Protein AF-A0A7Y5N7E7-F1 (afdb_monomer)

Secondary structure (DSSP, 8-state):
-GGGB-TTS-B----S---PPPSSSS--SS--EEEEE---TTSHHHHHHHHHH-HHHHHHHHHHHHHTT---STTS-EEEEE-SS-------------PPP-

pLDDT: mean 84.7, std 16.8, range [40.88, 97.94]

Structure (mmCIF, N/CA/C/O backbone):
data_AF-A0A7Y5N7E7-F1
#
_entry.id   AF-A0A7Y5N7E7-F1
#
loop_
_atom_site.group_PDB
_atom_site.id
_atom_site.type_symbol
_atom_site.label_atom_id
_atom_site.label_alt_id
_atom_site.label_comp_id
_atom_site.label_asym_id
_atom_site.label_entity_id
_atom_site.label_seq_id
_atom_site.pdbx_PDB_ins_code
_atom_site.Cartn_x
_atom_site.Cartn_y
_atom_site.Cartn_z
_atom_site.occupancy
_atom_site.B_iso_or_equiv
_atom_site.auth_seq_id
_atom_site.auth_comp_id
_atom_site.auth_asym_id
_atom_site.auth_atom_id
_atom_site.pdbx_PDB_model_num
ATOM 1 N N . ILE A 1 1 ? -3.590 3.061 11.016 1.00 92.25 1 ILE A N 1
ATOM 2 C CA . ILE A 1 1 ? -5.062 3.044 10.834 1.00 92.25 1 ILE A CA 1
ATOM 3 C C . ILE A 1 1 ? -5.580 1.622 10.992 1.00 92.25 1 ILE A C 1
ATOM 5 O O . ILE A 1 1 ? -6.306 1.390 11.941 1.00 92.25 1 ILE A O 1
ATOM 9 N N . GLU A 1 2 ? -5.127 0.669 10.172 1.00 95.25 2 GLU A N 1
ATOM 10 C CA . GLU A 1 2 ? -5.507 -0.755 10.294 1.00 95.25 2 GLU A CA 1
ATOM 11 C C . GLU A 1 2 ? -5.288 -1.346 11.698 1.00 95.25 2 GLU A C 1
ATOM 13 O O . GLU A 1 2 ? -6.113 -2.098 12.199 1.00 95.25 2 GLU A O 1
ATOM 18 N N . SER A 1 3 ? -4.211 -0.957 12.384 1.00 96.38 3 SER A N 1
ATOM 19 C CA . SER A 1 3 ? -3.925 -1.395 13.759 1.00 96.38 3 SER A CA 1
ATOM 20 C C . SER A 1 3 ? -4.919 -0.884 14.807 1.00 96.38 3 SER A C 1
ATOM 22 O O . SER A 1 3 ? -4.941 -1.399 15.918 1.00 96.38 3 SER A O 1
ATOM 24 N N . ALA A 1 4 ? -5.688 0.150 14.470 1.00 97.00 4 ALA A N 1
ATOM 25 C CA . ALA A 1 4 ? -6.674 0.789 15.333 1.00 97.00 4 ALA A CA 1
ATOM 26 C C . ALA A 1 4 ? -8.117 0.487 14.891 1.00 97.00 4 ALA A C 1
ATOM 28 O O . ALA A 1 4 ? -9.051 1.065 15.443 1.00 97.00 4 ALA A O 1
ATOM 29 N N . ALA A 1 5 ? -8.297 -0.375 13.884 1.00 96.38 5 ALA A N 1
ATOM 30 C CA . ALA A 1 5 ? -9.604 -0.823 13.430 1.00 96.38 5 ALA A CA 1
ATOM 31 C C . ALA A 1 5 ? -10.049 -2.065 14.213 1.00 96.38 5 ALA A C 1
ATOM 33 O O . ALA A 1 5 ? -9.256 -2.986 14.427 1.00 96.38 5 ALA A O 1
ATOM 34 N N . ASP A 1 6 ? -11.314 -2.089 14.625 1.00 93.56 6 ASP A N 1
ATOM 35 C CA . ASP A 1 6 ? -11.944 -3.275 15.203 1.00 93.56 6 ASP A CA 1
ATOM 36 C C . ASP A 1 6 ? -12.414 -4.269 14.126 1.00 93.56 6 ASP A C 1
ATOM 38 O O . ASP A 1 6 ? -12.131 -4.127 12.930 1.00 93.56 6 ASP A O 1
ATOM 42 N N . GLU A 1 7 ? -13.111 -5.323 14.557 1.00 90.81 7 GLU A N 1
ATOM 43 C CA . GLU A 1 7 ? -13.591 -6.357 13.647 1.00 90.81 7 GLU A CA 1
ATOM 44 C C . GLU A 1 7 ? -14.664 -5.853 12.671 1.00 90.81 7 GLU A C 1
ATOM 46 O O . GLU A 1 7 ? -14.693 -6.306 11.522 1.00 90.81 7 GLU A O 1
ATOM 51 N N . ASP A 1 8 ? -15.448 -4.863 13.095 1.00 91.88 8 ASP A N 1
ATOM 52 C CA . ASP A 1 8 ? -16.526 -4.236 12.330 1.00 91.88 8 ASP A CA 1
ATOM 53 C C . ASP A 1 8 ? -16.014 -3.167 11.344 1.00 91.88 8 ASP A C 1
ATOM 55 O O . ASP A 1 8 ? -16.782 -2.628 10.546 1.00 91.88 8 ASP A O 1
ATOM 59 N N . GLY A 1 9 ? -14.710 -2.863 11.363 1.00 91.94 9 GLY A N 1
ATOM 60 C CA . GLY A 1 9 ? -14.094 -1.858 10.495 1.00 91.94 9 GLY A CA 1
ATOM 61 C C . GLY A 1 9 ? -14.226 -0.426 11.019 1.00 91.94 9 GLY A C 1
ATOM 62 O O . GLY A 1 9 ? -14.033 0.527 10.263 1.00 91.94 9 GLY A O 1
ATOM 63 N N . THR A 1 10 ? -14.526 -0.247 12.306 1.00 95.31 10 THR A N 1
ATOM 64 C CA . THR A 1 10 ? -14.523 1.066 12.958 1.00 95.31 10 THR A CA 1
ATOM 65 C C . THR A 1 10 ? -13.134 1.373 13.505 1.00 95.31 10 THR A C 1
ATOM 67 O O . THR A 1 10 ? -12.525 0.557 14.193 1.00 95.31 10 THR A O 1
ATOM 70 N N . VAL A 1 11 ? -12.620 2.569 13.205 1.00 97.12 11 VAL A N 1
ATOM 71 C CA . VAL A 1 11 ? -11.322 3.038 13.707 1.00 97.12 11 VAL A CA 1
ATOM 72 C C . VAL A 1 11 ? -11.507 3.754 15.040 1.00 97.12 11 VAL A C 1
ATOM 74 O O . VAL A 1 11 ? -12.287 4.702 15.139 1.00 97.12 11 VAL A O 1
ATOM 77 N N . HIS A 1 12 ? -10.737 3.347 16.045 1.00 97.19 12 HIS A N 1
ATOM 78 C CA . HIS A 1 12 ? -10.778 3.903 17.398 1.00 97.19 12 HIS A CA 1
ATOM 79 C C . HIS A 1 12 ? -9.531 4.741 17.710 1.00 97.19 12 HIS A C 1
ATOM 81 O O . HIS A 1 12 ? -8.461 4.492 17.149 1.00 97.19 12 HIS A O 1
ATOM 87 N N . PRO A 1 13 ? -9.612 5.722 18.630 1.00 97.94 13 PRO A N 1
ATOM 88 C CA . PRO A 1 13 ? -8.423 6.377 19.165 1.00 97.94 13 PRO A CA 1
ATOM 89 C C . PRO A 1 13 ? -7.475 5.345 19.789 1.00 97.94 13 PRO A C 1
ATOM 91 O O . PRO A 1 13 ? -7.867 4.586 20.673 1.00 97.94 13 PRO A O 1
ATOM 94 N N . ALA A 1 14 ? -6.220 5.329 19.346 1.00 96.25 14 ALA A N 1
ATOM 95 C CA . ALA A 1 14 ? -5.211 4.388 19.817 1.00 96.25 14 ALA A CA 1
ATOM 96 C C . ALA A 1 14 ? -3.822 5.039 19.843 1.00 96.25 14 ALA A C 1
ATOM 98 O O . ALA A 1 14 ? -3.536 5.953 19.068 1.00 96.25 14 ALA A O 1
ATOM 99 N N . ALA A 1 15 ? -2.950 4.542 20.719 1.00 97.25 15 ALA A N 1
ATOM 100 C CA . ALA A 1 15 ? -1.544 4.923 20.796 1.00 97.25 15 ALA A CA 1
ATOM 101 C C . ALA A 1 15 ? -0.697 3.695 21.149 1.00 97.25 15 ALA A C 1
ATOM 103 O O . ALA A 1 15 ? -1.123 2.857 21.942 1.00 97.25 15 ALA A O 1
ATOM 104 N N . GLY A 1 16 ? 0.501 3.596 20.574 1.00 95.75 16 GLY A N 1
ATOM 105 C CA . GLY A 1 16 ? 1.421 2.487 20.816 1.00 95.75 16 GLY A CA 1
ATOM 106 C C . GLY A 1 16 ? 2.114 2.009 19.544 1.00 95.75 16 GLY A C 1
ATOM 107 O O . GLY A 1 16 ? 2.081 2.676 18.510 1.00 95.75 16 GLY A O 1
ATOM 108 N N . TRP A 1 17 ? 2.743 0.841 19.646 1.00 97.25 17 TRP A N 1
ATOM 109 C CA . TRP A 1 17 ? 3.399 0.160 18.533 1.00 97.25 17 TRP A CA 1
ATOM 110 C C . TRP A 1 17 ? 2.430 -0.768 17.810 1.00 97.25 17 TRP A C 1
ATOM 112 O O . TRP A 1 17 ? 1.414 -1.187 18.363 1.00 97.25 17 TRP A O 1
ATOM 122 N N . THR A 1 18 ? 2.761 -1.115 16.571 1.00 94.94 18 THR A N 1
ATOM 123 C CA . THR A 1 18 ? 2.008 -2.103 15.811 1.00 94.94 18 THR A CA 1
ATOM 124 C C . THR A 1 18 ? 2.916 -3.214 15.320 1.00 94.94 18 THR A C 1
ATOM 126 O O . THR A 1 18 ? 3.999 -2.962 14.804 1.00 94.94 18 THR A O 1
ATOM 129 N N . GLU A 1 19 ? 2.429 -4.439 15.460 1.00 93.94 19 GLU A N 1
ATOM 130 C CA . GLU A 1 19 ? 3.007 -5.643 14.858 1.00 93.94 19 GLU A CA 1
ATOM 131 C C . GLU A 1 19 ? 2.104 -6.169 13.730 1.00 93.94 19 GLU A C 1
ATOM 133 O O . GLU A 1 19 ? 2.212 -7.315 13.298 1.00 93.94 19 GLU A O 1
ATOM 138 N N . VAL A 1 20 ? 1.149 -5.349 13.270 1.00 92.81 20 VAL A N 1
ATOM 139 C CA . VAL A 1 20 ? 0.202 -5.746 12.228 1.00 92.81 20 VAL A CA 1
ATOM 140 C C . VAL A 1 20 ? 0.936 -5.840 10.898 1.00 92.81 20 VAL A C 1
ATOM 142 O O . VAL A 1 20 ? 1.430 -4.844 10.377 1.00 92.81 20 VAL A O 1
ATOM 145 N N . VAL A 1 21 ? 0.936 -7.042 10.329 1.00 92.75 21 VAL A N 1
ATOM 146 C CA . VAL A 1 21 ? 1.376 -7.298 8.960 1.00 92.75 21 VAL A CA 1
ATOM 147 C C . VAL A 1 21 ? 0.142 -7.426 8.082 1.00 92.75 21 VAL A C 1
ATOM 149 O O . VAL A 1 21 ? -0.672 -8.333 8.272 1.00 92.75 21 VAL A O 1
ATOM 152 N N . ILE A 1 22 ? 0.004 -6.506 7.132 1.00 92.50 22 ILE A N 1
ATOM 153 C CA . ILE A 1 22 ? -1.041 -6.573 6.114 1.00 92.50 22 ILE A CA 1
ATOM 154 C C . ILE A 1 22 ? -0.538 -7.450 4.963 1.00 92.50 22 ILE A C 1
ATOM 156 O O . ILE A 1 22 ? 0.577 -7.274 4.479 1.00 92.50 22 ILE A O 1
ATOM 160 N N . SER A 1 23 ? -1.342 -8.437 4.578 1.00 91.31 23 SER A N 1
ATOM 161 C CA . SER A 1 23 ? -1.010 -9.445 3.563 1.00 91.31 23 SER A CA 1
ATOM 162 C C . SER A 1 23 ? -2.285 -10.0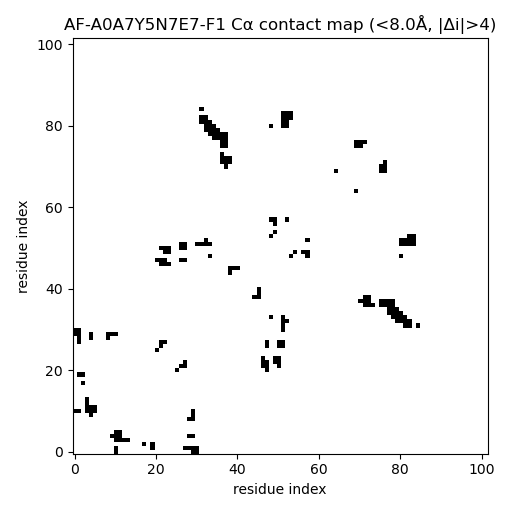96 3.026 1.00 91.31 23 SER A C 1
ATOM 164 O O . SER A 1 23 ? -3.375 -9.808 3.511 1.00 91.31 23 SER A O 1
ATOM 166 N N . ALA A 1 24 ? -2.171 -11.049 2.099 1.00 86.88 24 ALA A N 1
ATOM 167 C CA . ALA A 1 24 ? -3.319 -11.836 1.639 1.00 86.88 24 ALA A CA 1
ATOM 168 C C . ALA A 1 24 ? -4.062 -12.582 2.774 1.00 86.88 24 ALA A C 1
ATOM 170 O O . ALA A 1 24 ? -5.270 -12.785 2.692 1.00 86.88 24 ALA A O 1
ATOM 171 N N . VAL A 1 25 ? -3.363 -12.967 3.853 1.00 88.19 25 VAL A N 1
ATOM 172 C CA . VAL A 1 25 ? -3.956 -13.681 5.006 1.00 88.19 25 VAL A CA 1
ATOM 173 C C . VAL A 1 25 ? -4.648 -12.722 5.982 1.00 88.19 25 VAL A C 1
ATOM 175 O O . VAL A 1 25 ? -5.599 -13.099 6.665 1.00 88.19 25 VAL A O 1
ATOM 178 N N . ARG A 1 26 ? -4.185 -11.469 6.045 1.00 90.56 26 ARG A N 1
ATOM 179 C CA . ARG A 1 26 ? -4.776 -10.387 6.842 1.00 90.56 26 ARG A CA 1
ATOM 180 C C . ARG A 1 26 ? -4.871 -9.135 5.963 1.00 90.56 26 ARG A C 1
ATOM 182 O O . ARG A 1 26 ? -3.987 -8.278 6.062 1.00 90.56 26 ARG A O 1
ATOM 189 N N . PRO A 1 27 ? -5.877 -9.051 5.075 1.00 89.81 27 PRO A N 1
ATOM 190 C CA . PRO A 1 27 ? -5.999 -7.929 4.155 1.00 89.81 27 PRO A CA 1
ATOM 191 C C . PRO A 1 27 ? -6.341 -6.639 4.902 1.00 89.81 27 PRO A C 1
ATOM 193 O O . PRO A 1 27 ? -6.797 -6.668 6.051 1.00 89.81 27 PRO A O 1
ATOM 196 N N . ALA A 1 28 ? -6.127 -5.504 4.238 1.00 90.69 28 ALA A N 1
ATOM 197 C CA . ALA A 1 28 ? -6.585 -4.216 4.739 1.00 90.69 28 ALA A CA 1
ATOM 198 C C . ALA A 1 28 ? -8.114 -4.228 4.904 1.00 90.69 28 ALA A C 1
ATOM 200 O O . ALA A 1 28 ? -8.841 -4.674 4.014 1.00 90.69 28 ALA A O 1
ATOM 201 N N . ARG A 1 29 ? -8.604 -3.763 6.056 1.00 90.44 29 ARG A N 1
ATOM 202 C CA . ARG A 1 29 ? -10.031 -3.783 6.403 1.00 90.44 29 ARG A CA 1
ATOM 203 C C . ARG A 1 29 ? -10.703 -2.442 6.149 1.00 90.44 29 ARG A C 1
ATOM 205 O O . ARG A 1 29 ? -11.853 -2.409 5.723 1.00 90.44 29 ARG A O 1
ATOM 212 N N . VAL A 1 30 ? -10.004 -1.348 6.439 1.00 92.81 30 VAL A N 1
ATOM 213 C CA . VAL A 1 30 ? -10.573 0.009 6.449 1.00 92.81 30 VAL A CA 1
ATOM 214 C C . VAL A 1 30 ? -9.929 0.928 5.418 1.00 92.81 30 VAL A C 1
ATOM 216 O O . VAL A 1 30 ? -10.506 1.950 5.064 1.00 92.81 30 VAL A O 1
ATOM 219 N N . VAL A 1 31 ? -8.745 0.579 4.919 1.00 92.00 31 VAL A N 1
ATOM 220 C CA . VAL A 1 31 ? -8.081 1.302 3.835 1.00 92.00 31 VAL A CA 1
ATOM 221 C C . VAL A 1 31 ? -8.685 0.890 2.488 1.00 92.00 31 VAL A C 1
ATOM 223 O O . VAL A 1 31 ? -8.593 -0.261 2.072 1.00 92.00 31 VAL A O 1
ATOM 226 N N . ASP A 1 32 ? -9.293 1.851 1.788 1.00 90.25 32 ASP A N 1
ATOM 227 C CA . ASP A 1 32 ? -9.877 1.656 0.449 1.00 90.25 32 ASP A CA 1
ATOM 228 C C . ASP A 1 32 ? -8.866 1.855 -0.692 1.00 90.25 32 ASP A C 1
ATOM 230 O O . ASP A 1 32 ? -9.123 1.484 -1.835 1.00 90.25 32 ASP A O 1
ATOM 234 N N . GLY A 1 33 ? -7.722 2.468 -0.402 1.00 93.44 33 GLY A N 1
ATOM 235 C CA . GLY A 1 33 ? -6.684 2.751 -1.381 1.00 93.44 33 GLY A CA 1
ATOM 236 C C . GLY A 1 33 ? -5.396 3.221 -0.722 1.00 93.44 33 GLY A C 1
ATOM 237 O O . GLY A 1 33 ? -5.393 3.682 0.419 1.00 93.44 33 GLY A O 1
ATOM 238 N N . LEU A 1 34 ? -4.292 3.093 -1.444 1.00 94.19 34 LEU A N 1
ATOM 239 C CA . LEU A 1 34 ? -2.946 3.328 -0.947 1.00 94.19 34 LEU A CA 1
ATOM 240 C C . LEU A 1 34 ? -2.186 4.244 -1.905 1.00 94.19 34 LEU A C 1
ATOM 242 O O . LEU A 1 34 ? -2.143 3.997 -3.108 1.00 94.19 34 LEU A O 1
ATOM 246 N N . ILE A 1 35 ? -1.553 5.277 -1.354 1.00 95.38 35 ILE A N 1
ATOM 247 C CA . ILE A 1 35 ? -0.526 6.057 -2.048 1.00 95.38 35 ILE A CA 1
ATOM 248 C C . ILE A 1 35 ? 0.814 5.640 -1.456 1.00 95.38 35 ILE A C 1
ATOM 250 O O . ILE A 1 35 ? 0.998 5.725 -0.241 1.00 95.38 35 ILE A O 1
ATOM 254 N N . THR A 1 36 ? 1.731 5.160 -2.289 1.00 93.75 36 THR A N 1
ATOM 255 C CA . THR A 1 36 ? 3.044 4.680 -1.836 1.00 93.75 36 THR A CA 1
ATOM 256 C C . THR A 1 36 ? 4.097 4.812 -2.933 1.00 93.75 36 THR A C 1
ATOM 258 O O . THR A 1 36 ? 3.755 4.912 -4.111 1.00 93.75 36 THR A O 1
ATOM 261 N N . GLY A 1 37 ? 5.372 4.839 -2.542 1.00 93.69 37 GLY A N 1
ATOM 262 C CA . GLY A 1 37 ? 6.498 4.772 -3.479 1.00 93.69 37 GLY A CA 1
ATOM 263 C C . GLY A 1 37 ? 6.670 3.378 -4.091 1.00 93.69 37 GLY A C 1
ATOM 264 O O . GLY A 1 37 ? 5.964 2.438 -3.728 1.00 93.69 37 GLY A O 1
ATOM 265 N N . TRP A 1 38 ? 7.636 3.238 -4.998 1.00 93.00 38 TRP A N 1
ATOM 266 C CA . TRP A 1 38 ? 7.979 1.954 -5.619 1.00 93.00 38 TRP A CA 1
ATOM 267 C C . TRP A 1 38 ? 9.006 1.179 -4.788 1.00 93.00 38 TRP A C 1
ATOM 269 O O . TRP A 1 38 ? 10.060 1.707 -4.423 1.00 93.00 38 TRP A O 1
ATOM 279 N N . HIS A 1 39 ? 8.700 -0.090 -4.511 1.00 90.69 39 HIS A N 1
ATOM 280 C CA . HIS A 1 39 ? 9.484 -0.965 -3.627 1.00 90.69 39 HIS A CA 1
ATOM 281 C C . HIS A 1 39 ? 9.984 -2.195 -4.363 1.00 90.69 39 HIS A C 1
ATOM 283 O O . HIS A 1 39 ? 9.248 -2.739 -5.177 1.00 90.69 39 HIS A O 1
ATOM 289 N N . ASN A 1 40 ? 11.182 -2.679 -4.033 1.00 84.94 40 ASN A N 1
ATOM 290 C CA . ASN A 1 40 ? 11.703 -3.926 -4.600 1.00 84.94 40 ASN A CA 1
ATOM 291 C C . ASN A 1 40 ? 10.723 -5.104 -4.435 1.00 84.94 40 ASN A C 1
ATOM 293 O O . ASN A 1 40 ? 10.031 -5.169 -3.417 1.00 84.94 40 ASN A O 1
ATOM 297 N N . PRO A 1 41 ? 10.719 -6.061 -5.379 1.00 74.44 41 PRO A N 1
ATOM 298 C CA . PRO A 1 41 ? 9.786 -7.188 -5.369 1.00 74.44 41 PRO A CA 1
ATOM 299 C C . PRO A 1 41 ? 9.907 -8.069 -4.117 1.00 74.44 41 PRO A C 1
ATOM 301 O O . PRO A 1 41 ? 8.914 -8.603 -3.641 1.00 74.44 41 PRO A O 1
ATOM 304 N N . ASP A 1 42 ? 11.098 -8.153 -3.522 1.00 78.19 42 ASP A N 1
ATOM 305 C CA . ASP A 1 42 ? 11.332 -8.934 -2.299 1.00 78.19 42 ASP A CA 1
ATOM 306 C C . ASP A 1 42 ? 10.939 -8.187 -1.007 1.00 78.19 42 ASP A C 1
ATOM 308 O O . ASP A 1 42 ? 11.119 -8.697 0.102 1.00 78.19 42 ASP A O 1
ATOM 312 N N . ALA A 1 43 ? 10.444 -6.949 -1.109 1.00 82.31 43 ALA A N 1
ATOM 313 C CA . ALA A 1 43 ? 10.073 -6.151 0.051 1.00 82.31 43 ALA A CA 1
ATOM 314 C C . ALA A 1 43 ? 8.695 -6.556 0.591 1.00 82.31 43 ALA A C 1
ATOM 316 O O . ALA A 1 43 ? 7.728 -6.700 -0.154 1.00 82.31 43 ALA A O 1
ATOM 317 N N . SER A 1 44 ? 8.553 -6.591 1.918 1.00 83.62 44 SER A N 1
ATOM 318 C CA . SER A 1 44 ? 7.258 -6.814 2.581 1.00 83.62 44 SER A CA 1
ATOM 319 C C . SER A 1 44 ? 6.192 -5.771 2.217 1.00 83.62 44 SER A C 1
ATOM 321 O O . SER A 1 44 ? 5.002 -6.043 2.349 1.00 83.62 44 SER A O 1
ATOM 323 N N . HIS A 1 45 ? 6.596 -4.594 1.723 1.00 89.06 45 HIS A N 1
ATOM 324 C CA . HIS A 1 45 ? 5.684 -3.584 1.188 1.00 89.06 45 HIS A CA 1
ATOM 325 C C . HIS A 1 45 ? 4.872 -4.081 -0.010 1.00 89.06 45 HIS A C 1
ATOM 327 O O . HIS A 1 45 ? 3.744 -3.622 -0.179 1.00 89.06 45 HIS A O 1
ATOM 333 N N . LEU A 1 46 ? 5.394 -5.018 -0.808 1.00 90.31 46 LEU A N 1
ATOM 334 C CA . LEU A 1 46 ? 4.649 -5.557 -1.942 1.00 90.31 46 LEU A CA 1
ATOM 335 C C . LEU A 1 46 ? 3.380 -6.280 -1.467 1.00 90.31 46 LEU A C 1
ATOM 337 O O . LEU A 1 46 ? 2.300 -6.003 -1.978 1.00 90.31 46 LEU A O 1
ATOM 341 N N . LEU A 1 47 ? 3.475 -7.065 -0.386 1.00 91.00 47 LEU A N 1
ATOM 342 C CA . LEU A 1 47 ? 2.328 -7.752 0.228 1.00 91.00 47 LEU A CA 1
ATOM 343 C C . LEU A 1 47 ? 1.223 -6.778 0.661 1.00 91.00 47 LEU A C 1
ATOM 345 O O . LEU A 1 47 ? 0.036 -7.086 0.544 1.00 91.00 47 LEU A O 1
ATOM 349 N N . LEU A 1 48 ? 1.602 -5.596 1.158 1.00 92.50 48 LEU A N 1
ATOM 350 C CA . LEU A 1 48 ? 0.652 -4.538 1.501 1.00 92.50 48 LEU A CA 1
ATOM 351 C C . LEU A 1 48 ? -0.050 -4.011 0.241 1.00 92.50 48 LEU A C 1
ATOM 353 O O . LEU A 1 48 ? -1.275 -3.905 0.239 1.00 92.50 48 LEU A O 1
ATOM 357 N N . VAL A 1 49 ? 0.691 -3.706 -0.828 1.00 93.25 49 VAL A N 1
ATOM 358 C CA . VAL A 1 49 ? 0.104 -3.202 -2.083 1.00 93.25 49 VAL A CA 1
ATOM 359 C C . VAL A 1 49 ? -0.844 -4.240 -2.690 1.00 93.25 49 VAL A C 1
ATOM 361 O O . VAL A 1 49 ? -1.986 -3.917 -3.011 1.00 93.25 49 VAL A O 1
ATOM 364 N N . GLU A 1 50 ? -0.421 -5.501 -2.764 1.00 91.94 50 GLU A N 1
ATOM 365 C CA . GLU A 1 50 ? -1.232 -6.621 -3.254 1.00 91.94 50 GLU A CA 1
ATOM 366 C C . GLU A 1 50 ? -2.484 -6.857 -2.408 1.00 91.94 50 GLU A C 1
ATOM 368 O O . GLU A 1 50 ? -3.545 -7.139 -2.959 1.00 91.94 50 GLU A O 1
ATOM 373 N N . SER A 1 51 ? -2.408 -6.687 -1.085 1.00 91.31 51 SER A N 1
ATOM 374 C CA . SER A 1 51 ? -3.586 -6.815 -0.219 1.00 91.31 51 SER A CA 1
ATOM 375 C C . SER A 1 51 ? -4.658 -5.748 -0.477 1.00 91.31 51 SER A C 1
ATOM 377 O O . SER A 1 51 ? -5.822 -5.967 -0.145 1.00 91.31 51 SER A O 1
ATOM 379 N N . VAL A 1 52 ? -4.269 -4.597 -1.042 1.00 91.88 52 VAL A N 1
ATOM 380 C CA . VAL A 1 52 ? -5.165 -3.474 -1.345 1.00 91.88 52 VAL A CA 1
ATOM 381 C C . VAL A 1 52 ? -5.666 -3.563 -2.787 1.00 91.88 52 VAL A C 1
ATOM 383 O O . VAL A 1 52 ? -6.872 -3.519 -3.017 1.00 91.88 52 VAL A O 1
ATOM 386 N N . ALA A 1 53 ? -4.761 -3.692 -3.760 1.00 92.31 53 ALA A N 1
ATOM 387 C CA . ALA A 1 53 ? -5.069 -3.620 -5.193 1.00 92.31 53 ALA A CA 1
ATOM 388 C C . ALA A 1 53 ? -5.284 -4.979 -5.874 1.00 92.31 53 ALA A C 1
ATOM 390 O O . ALA A 1 53 ? -5.823 -5.032 -6.980 1.00 92.31 53 ALA A O 1
ATOM 391 N N . GLY A 1 54 ? -4.877 -6.071 -5.228 1.00 91.50 54 GLY A N 1
ATOM 392 C CA . GLY A 1 54 ? -4.795 -7.399 -5.826 1.00 91.50 54 GLY A CA 1
ATOM 393 C C . GLY A 1 54 ? -3.495 -7.617 -6.606 1.00 91.50 54 GLY A C 1
ATOM 394 O O . GLY A 1 54 ? -3.009 -6.730 -7.304 1.00 91.50 54 GLY A O 1
ATOM 395 N N . GLU A 1 55 ? -2.960 -8.836 -6.521 1.00 91.56 55 GLU A N 1
ATOM 396 C CA . GLU A 1 55 ? -1.688 -9.260 -7.132 1.00 91.56 55 GLU A CA 1
ATOM 397 C C . GLU A 1 55 ? -1.592 -8.933 -8.629 1.00 91.56 55 GLU A C 1
ATOM 399 O O . GLU A 1 55 ? -0.632 -8.307 -9.072 1.00 91.56 55 GLU A O 1
ATOM 404 N N . ALA A 1 56 ? -2.623 -9.274 -9.410 1.00 93.12 56 ALA A N 1
ATOM 405 C CA . ALA A 1 56 ? -2.604 -9.080 -10.859 1.00 93.12 56 ALA A CA 1
ATOM 406 C C . ALA A 1 56 ? -2.488 -7.600 -11.268 1.00 93.12 56 ALA A C 1
ATOM 408 O O . ALA A 1 56 ? -1.734 -7.271 -12.181 1.00 93.12 56 ALA A O 1
ATOM 409 N N . LEU A 1 57 ? -3.220 -6.703 -10.595 1.00 93.69 57 LEU A N 1
ATOM 410 C CA . LEU A 1 57 ? -3.155 -5.269 -10.885 1.00 93.69 57 LEU A CA 1
ATOM 411 C C . LEU A 1 57 ? -1.822 -4.678 -10.422 1.00 93.69 57 LEU A C 1
ATOM 413 O O . LEU A 1 57 ? -1.236 -3.864 -11.135 1.00 93.69 57 LEU A O 1
ATOM 417 N N . THR A 1 58 ? -1.337 -5.108 -9.254 1.00 93.69 58 THR A N 1
ATOM 418 C CA . THR A 1 58 ? -0.027 -4.704 -8.741 1.00 93.6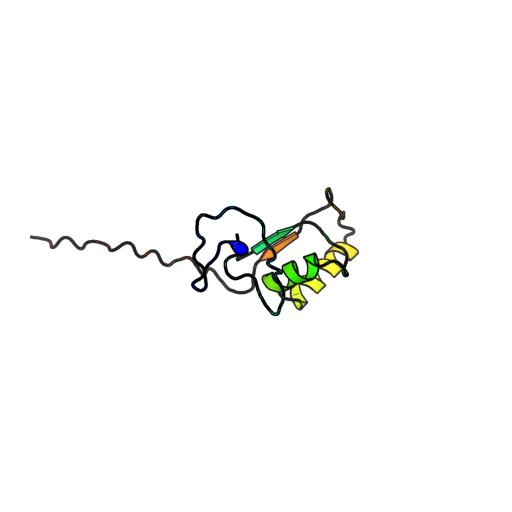9 58 THR A CA 1
ATOM 419 C C . THR A 1 58 ? 1.076 -5.071 -9.726 1.00 93.69 58 THR A 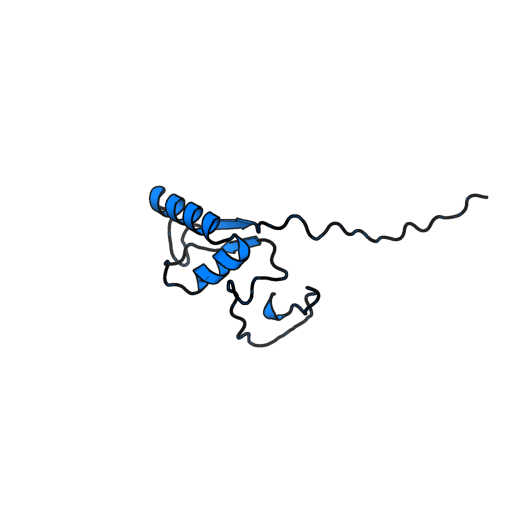C 1
ATOM 421 O O . THR A 1 58 ? 1.860 -4.198 -10.090 1.00 93.69 58 THR A O 1
ATOM 424 N N . GLN A 1 59 ? 1.101 -6.309 -10.228 1.00 93.75 59 GLN A N 1
ATOM 425 C CA . GLN A 1 59 ? 2.124 -6.749 -11.176 1.00 93.75 59 GLN A CA 1
ATOM 426 C C . GLN A 1 59 ? 2.112 -5.912 -12.460 1.00 93.75 59 GLN A C 1
ATOM 428 O O . GLN A 1 59 ? 3.155 -5.412 -12.871 1.00 93.75 59 GLN A O 1
ATOM 433 N N . VAL A 1 60 ? 0.931 -5.679 -13.048 1.00 95.62 60 VAL A N 1
ATOM 434 C CA . VAL A 1 60 ? 0.798 -4.836 -14.249 1.00 95.62 60 VAL A CA 1
ATOM 435 C C . VAL A 1 60 ? 1.323 -3.421 -13.993 1.00 95.62 60 VAL A C 1
ATOM 437 O O . VAL A 1 60 ? 2.057 -2.878 -14.814 1.00 95.62 60 VAL A O 1
ATOM 440 N N . ALA A 1 61 ? 0.993 -2.819 -12.848 1.00 95.44 61 ALA A N 1
ATOM 441 C CA . ALA A 1 61 ? 1.467 -1.479 -12.507 1.00 95.44 61 ALA A CA 1
ATOM 442 C C . ALA A 1 61 ? 2.996 -1.418 -12.346 1.00 95.44 61 ALA A C 1
ATOM 444 O O . ALA A 1 61 ? 3.623 -0.445 -12.762 1.00 95.44 61 ALA A O 1
ATOM 445 N N . TYR A 1 62 ? 3.595 -2.456 -11.762 1.00 94.06 62 TYR A N 1
ATOM 446 C CA . TYR A 1 62 ? 5.042 -2.569 -11.602 1.00 94.06 62 TYR A CA 1
ATOM 447 C C . TYR A 1 62 ? 5.767 -2.760 -12.938 1.00 94.06 62 TYR A C 1
ATOM 449 O O . TYR A 1 62 ? 6.787 -2.108 -13.172 1.00 94.06 62 TYR A O 1
ATOM 457 N N . ASP A 1 63 ? 5.226 -3.590 -13.831 1.00 95.31 63 ASP A N 1
ATOM 458 C CA . ASP A 1 63 ? 5.774 -3.790 -15.176 1.00 95.31 63 ASP A CA 1
ATOM 459 C C . ASP A 1 63 ? 5.775 -2.472 -15.971 1.00 95.31 63 ASP A C 1
AT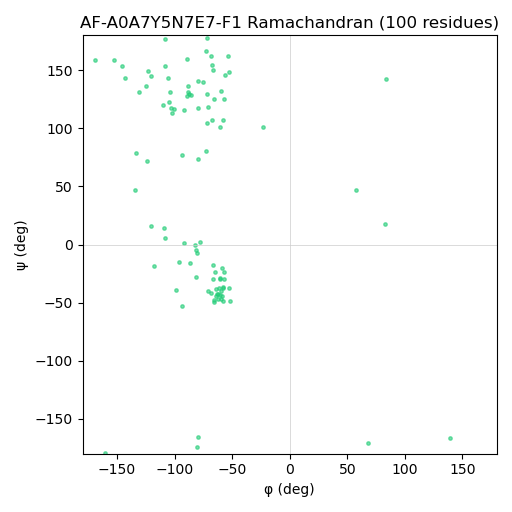OM 461 O O . ASP A 1 63 ? 6.785 -2.109 -16.581 1.00 95.31 63 ASP A O 1
ATOM 465 N N . GLU A 1 64 ? 4.684 -1.704 -15.896 1.00 96.75 64 GLU A N 1
ATOM 466 C CA . GLU A 1 64 ? 4.575 -0.373 -16.505 1.00 96.75 64 GLU A CA 1
ATOM 467 C C . GLU A 1 64 ? 5.569 0.625 -15.889 1.00 96.75 64 GLU A C 1
ATOM 469 O O . GLU A 1 64 ? 6.267 1.343 -16.611 1.00 96.75 64 GLU A O 1
ATOM 474 N N . ALA A 1 65 ? 5.707 0.645 -14.560 1.00 95.50 65 ALA A N 1
ATOM 475 C CA . ALA A 1 65 ? 6.657 1.523 -13.878 1.00 95.50 65 ALA A CA 1
ATOM 476 C C . ALA A 1 65 ? 8.108 1.253 -14.314 1.00 95.50 65 ALA A C 1
ATOM 478 O O . ALA A 1 65 ? 8.880 2.191 -14.549 1.00 95.50 65 ALA A O 1
ATOM 479 N N . VAL A 1 66 ? 8.474 -0.022 -14.488 1.00 94.44 66 VAL A N 1
ATOM 480 C CA . VAL A 1 66 ? 9.780 -0.431 -15.024 1.00 94.44 66 VAL A CA 1
ATOM 481 C C . VAL A 1 66 ? 9.928 -0.003 -16.484 1.00 94.44 66 VAL A C 1
ATOM 483 O O . VAL A 1 66 ? 10.929 0.630 -16.831 1.00 94.44 66 VAL A O 1
ATOM 486 N N . ALA A 1 67 ? 8.938 -0.295 -17.332 1.00 97.75 67 ALA A N 1
ATOM 487 C CA . ALA A 1 67 ? 8.965 0.040 -18.756 1.00 97.75 67 ALA A CA 1
ATOM 488 C C . ALA A 1 67 ? 9.131 1.551 -18.995 1.00 97.75 67 ALA A C 1
ATOM 490 O O . ALA A 1 67 ? 9.876 1.977 -19.882 1.00 97.75 67 ALA A O 1
ATOM 491 N N . HIS A 1 68 ? 8.497 2.366 -18.153 1.00 97.62 68 HIS A N 1
ATOM 492 C CA . HIS A 1 68 ? 8.533 3.822 -18.228 1.00 97.62 68 HIS A CA 1
ATOM 493 C C . HIS A 1 68 ? 9.645 4.476 -17.395 1.00 97.62 68 HIS A C 1
ATOM 495 O O . HIS A 1 68 ? 9.806 5.696 -17.456 1.00 97.62 68 HIS A O 1
ATOM 501 N N . ARG A 1 69 ? 10.478 3.683 -16.707 1.00 96.06 69 ARG A N 1
ATOM 502 C CA . ARG A 1 69 ? 11.623 4.139 -15.897 1.00 96.06 69 ARG A CA 1
ATOM 503 C C . ARG A 1 69 ? 11.226 5.125 -14.797 1.00 96.06 69 ARG A C 1
ATOM 505 O O . ARG A 1 69 ? 11.885 6.151 -14.619 1.00 96.06 69 ARG A O 1
ATOM 512 N N . TYR A 1 70 ? 10.167 4.794 -14.068 1.00 96.56 70 TYR A N 1
ATOM 513 C CA . TYR A 1 70 ? 9.790 5.515 -12.857 1.00 96.56 70 TYR A CA 1
ATOM 514 C C . TYR A 1 70 ? 10.962 5.526 -11.867 1.00 96.56 70 TYR A C 1
ATOM 516 O O . TYR A 1 70 ? 11.754 4.580 -11.804 1.00 96.56 70 TYR A O 1
ATOM 524 N N . ALA A 1 71 ? 11.095 6.610 -11.111 1.00 94.44 71 ALA A N 1
ATOM 525 C CA . ALA A 1 71 ? 12.090 6.748 -10.062 1.00 94.44 71 ALA A CA 1
ATOM 526 C C . ALA A 1 71 ? 11.681 5.936 -8.820 1.00 94.44 71 ALA A C 1
ATOM 528 O O . ALA A 1 71 ? 10.517 5.915 -8.427 1.00 94.44 71 ALA A O 1
ATOM 529 N N . TRP A 1 72 ? 12.656 5.287 -8.182 1.00 90.44 72 TRP A N 1
ATOM 530 C CA . TRP A 1 72 ? 12.459 4.389 -7.035 1.00 90.44 72 TRP A CA 1
ATOM 531 C C . TRP A 1 72 ? 12.968 5.019 -5.731 1.00 90.44 72 TRP A C 1
ATOM 533 O O . TRP A 1 72 ? 13.616 6.066 -5.756 1.00 90.44 72 TRP A O 1
ATOM 543 N N . HIS A 1 73 ? 12.782 4.303 -4.617 1.00 82.12 73 HIS A N 1
ATOM 544 C CA . HIS A 1 73 ? 13.226 4.673 -3.264 1.00 82.12 73 HIS A CA 1
ATOM 545 C C . HIS A 1 73 ? 12.482 5.889 -2.680 1.00 82.12 73 HIS A C 1
ATOM 547 O O . HIS A 1 73 ? 11.472 6.342 -3.210 1.00 82.12 73 HIS A O 1
ATOM 553 N N . GLU A 1 74 ? 12.971 6.385 -1.542 1.00 84.38 74 GLU A N 1
ATOM 554 C CA . GLU A 1 74 ? 12.317 7.364 -0.659 1.00 84.38 74 GLU A CA 1
ATOM 555 C C . GLU A 1 74 ? 11.930 8.687 -1.340 1.00 84.38 74 GLU A C 1
ATOM 557 O O . GLU A 1 74 ? 11.014 9.365 -0.882 1.00 84.38 74 GLU A O 1
ATOM 562 N N . PHE A 1 75 ? 12.602 9.042 -2.439 1.00 90.19 75 PHE A N 1
ATOM 563 C CA . PHE A 1 75 ? 12.392 10.290 -3.188 1.00 90.19 75 PHE A CA 1
ATOM 564 C C . PHE A 1 75 ? 11.979 10.054 -4.645 1.00 90.19 75 PHE A C 1
ATOM 566 O O . PHE A 1 75 ? 12.110 10.951 -5.478 1.00 90.19 75 PHE A O 1
ATOM 573 N N . GLY A 1 76 ? 11.555 8.831 -4.960 1.00 93.06 76 GLY A N 1
ATOM 574 C CA . GLY A 1 76 ? 11.101 8.455 -6.287 1.00 93.06 76 GLY A CA 1
ATOM 575 C C . GLY A 1 76 ? 9.670 8.893 -6.585 1.00 93.06 76 GLY A C 1
ATOM 576 O O . GLY A 1 76 ? 9.063 9.700 -5.878 1.00 93.06 76 GLY A O 1
ATOM 577 N N . ASP A 1 77 ? 9.127 8.314 -7.648 1.00 96.50 77 ASP A N 1
ATOM 578 C CA . ASP A 1 77 ? 7.726 8.468 -8.008 1.00 96.50 77 ASP A CA 1
ATOM 579 C C . ASP A 1 77 ? 6.819 7.687 -7.044 1.00 96.50 77 ASP A C 1
ATOM 581 O O . ASP A 1 77 ? 7.260 6.810 -6.294 1.00 96.50 77 ASP A O 1
ATOM 585 N N . ALA A 1 78 ? 5.520 7.982 -7.098 1.00 95.31 78 ALA A N 1
ATOM 586 C CA . ALA A 1 78 ? 4.498 7.310 -6.304 1.00 95.31 78 ALA A CA 1
ATOM 587 C C . ALA A 1 78 ? 3.406 6.699 -7.189 1.00 95.31 78 ALA A C 1
ATOM 589 O O . ALA A 1 78 ? 3.071 7.230 -8.250 1.00 95.31 78 ALA A O 1
ATOM 590 N N . GLY A 1 79 ? 2.824 5.601 -6.714 1.00 94.88 79 GLY A N 1
ATOM 591 C CA . GLY A 1 79 ? 1.627 4.982 -7.271 1.00 94.88 79 GLY A CA 1
ATOM 592 C C . GLY A 1 79 ? 0.404 5.249 -6.395 1.00 94.88 79 GLY A C 1
ATOM 593 O O . GLY A 1 79 ? 0.499 5.252 -5.166 1.00 94.88 79 GLY A O 1
ATOM 594 N N . LEU A 1 80 ? -0.751 5.451 -7.035 1.00 96.19 80 LEU A N 1
ATOM 595 C CA . LEU A 1 80 ? -2.064 5.406 -6.392 1.00 96.19 80 LEU A CA 1
ATOM 596 C C . LEU A 1 80 ? -2.734 4.078 -6.745 1.00 96.19 80 LEU A C 1
ATOM 598 O O . LEU A 1 80 ? -3.051 3.823 -7.904 1.00 96.19 80 LEU A O 1
ATOM 602 N N . PHE A 1 81 ? -2.995 3.275 -5.724 1.00 94.50 81 PHE A N 1
ATOM 603 C CA . PHE A 1 81 ? -3.653 1.983 -5.823 1.00 94.50 81 PHE A CA 1
ATOM 604 C C . PHE A 1 81 ? -5.039 2.077 -5.196 1.00 94.50 81 PHE A C 1
ATOM 606 O O . PHE A 1 81 ? -5.164 2.392 -4.014 1.00 94.50 81 PHE A O 1
ATOM 613 N N . LEU A 1 82 ? -6.086 1.822 -5.976 1.00 91.56 82 LEU A N 1
ATOM 614 C CA . LEU A 1 82 ? -7.465 1.820 -5.491 1.00 91.56 82 LEU A CA 1
ATOM 615 C C . LEU A 1 82 ? -7.941 0.377 -5.343 1.00 91.56 82 LEU A C 1
ATOM 617 O O . LEU A 1 82 ? -7.765 -0.430 -6.256 1.00 91.56 82 LEU A O 1
ATOM 621 N N . GLY A 1 83 ? -8.524 0.055 -4.191 1.00 82.50 83 GLY A N 1
ATOM 622 C CA . GLY A 1 83 ? -9.035 -1.277 -3.914 1.00 82.50 83 GLY A CA 1
ATOM 623 C C . GLY A 1 83 ? -10.229 -1.641 -4.792 1.00 82.50 83 GLY A C 1
ATOM 624 O O . GLY A 1 83 ? -11.031 -0.795 -5.187 1.00 82.50 83 GLY A O 1
ATOM 625 N N . VAL A 1 84 ? -10.367 -2.937 -5.073 1.00 66.12 84 VAL A N 1
ATOM 626 C CA . VAL A 1 84 ? -11.371 -3.478 -6.012 1.00 66.1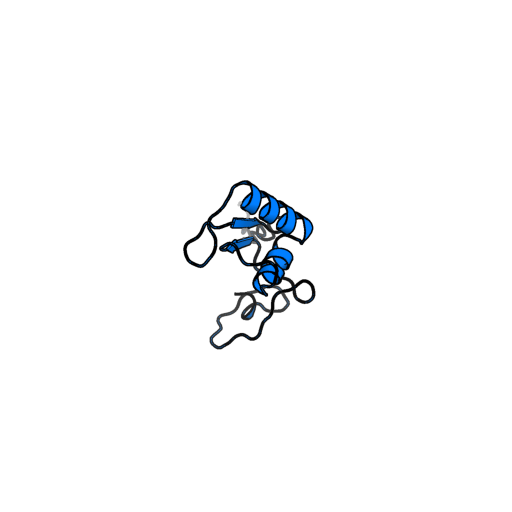2 84 VAL A CA 1
ATOM 627 C C . VAL A 1 84 ? -12.792 -3.569 -5.421 1.00 66.12 84 VAL A C 1
ATOM 629 O O . VAL A 1 84 ? -13.724 -4.015 -6.087 1.00 66.12 84 VAL A O 1
ATOM 632 N N . GLY A 1 85 ? -12.995 -3.119 -4.180 1.00 59.06 85 GLY A N 1
ATOM 633 C CA . GLY A 1 85 ? -14.303 -3.019 -3.533 1.00 59.06 85 GLY A CA 1
ATOM 634 C C . GLY A 1 85 ? -14.794 -1.575 -3.534 1.00 59.06 85 GLY A C 1
ATOM 635 O O . GLY A 1 85 ? -14.200 -0.735 -2.867 1.00 59.06 85 GLY A O 1
ATOM 636 N N . GLY A 1 86 ? -15.870 -1.299 -4.275 1.00 49.84 86 GLY A N 1
ATOM 637 C CA . GLY A 1 86 ? -16.4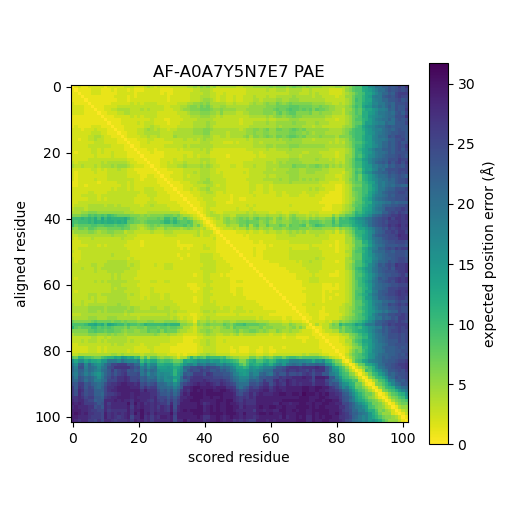63 0.033 -4.409 1.00 49.84 86 GLY A CA 1
ATOM 638 C C . GLY A 1 86 ? -16.807 0.712 -3.079 1.00 49.84 86 GLY A C 1
ATOM 639 O O . GLY A 1 86 ? -16.922 0.059 -2.045 1.00 49.84 86 GLY A O 1
ATOM 640 N N . CYS A 1 87 ? -16.984 2.036 -3.155 1.00 44.28 87 CYS A N 1
ATOM 641 C CA . CYS A 1 87 ? -17.451 2.936 -2.097 1.00 44.28 87 CYS A CA 1
ATOM 642 C C . CYS A 1 87 ? -18.270 2.216 -1.009 1.00 44.28 87 CYS A C 1
ATOM 644 O O . CYS A 1 87 ? -19.455 1.935 -1.192 1.00 44.28 87 CYS A O 1
ATOM 646 N N . ARG A 1 88 ? -17.637 1.923 0.133 1.00 56.28 88 ARG A N 1
ATOM 647 C CA .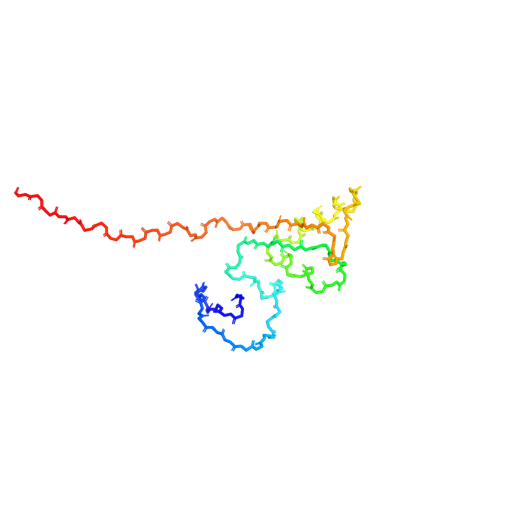 ARG A 1 88 ? -18.317 1.350 1.305 1.00 56.28 88 ARG A CA 1
ATOM 648 C C . ARG A 1 88 ? -19.055 2.414 2.126 1.00 56.28 88 ARG A C 1
ATOM 650 O O . ARG A 1 88 ? -19.817 2.082 3.026 1.00 56.28 88 ARG A O 1
ATOM 657 N N . THR A 1 89 ? -18.879 3.695 1.800 1.00 46.16 89 THR A N 1
ATOM 658 C CA . THR A 1 89 ? -19.318 4.833 2.615 1.00 46.16 89 THR A CA 1
ATOM 659 C C . THR A 1 89 ? -20.238 5.772 1.838 1.00 46.16 89 THR A C 1
ATOM 661 O O . THR A 1 89 ? -19.915 6.910 1.520 1.00 46.16 89 THR A O 1
ATOM 664 N N . CYS A 1 90 ? -21.460 5.308 1.587 1.00 40.88 90 CYS A N 1
ATOM 665 C CA . CYS A 1 90 ? -22.616 6.184 1.384 1.00 40.88 90 CYS A CA 1
ATOM 666 C C . CYS A 1 90 ? -23.823 5.678 2.190 1.00 40.88 90 CYS A C 1
ATOM 668 O O . CYS A 1 90 ? -24.934 5.608 1.677 1.00 40.88 90 CYS A O 1
ATOM 670 N N . THR A 1 91 ? -23.648 5.327 3.465 1.00 45.53 91 THR A N 1
ATOM 671 C CA . THR A 1 91 ? -24.781 5.200 4.396 1.00 45.53 91 THR A CA 1
ATOM 672 C C . THR A 1 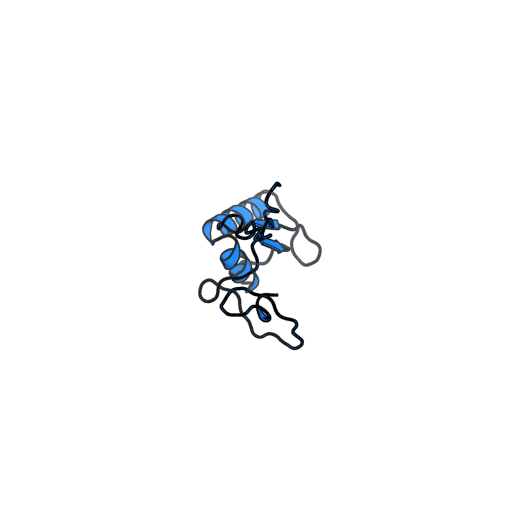91 ? -24.964 6.518 5.137 1.00 45.53 91 THR A C 1
ATOM 674 O O . THR A 1 91 ? -24.581 6.665 6.296 1.00 45.53 91 THR A O 1
ATOM 677 N N . SER A 1 92 ? -25.548 7.514 4.468 1.00 50.22 92 SER A N 1
ATOM 678 C CA . SER A 1 92 ? -26.093 8.681 5.161 1.00 50.22 92 SER A CA 1
ATOM 679 C C . SER A 1 92 ? -27.384 8.283 5.887 1.00 50.22 92 SER A C 1
ATOM 681 O O . SER A 1 92 ? -28.495 8.539 5.433 1.00 50.22 92 SER A O 1
ATOM 683 N N . SER A 1 93 ? -27.264 7.659 7.059 1.00 49.53 93 SER A N 1
ATOM 684 C CA . SER A 1 93 ? -28.382 7.571 8.000 1.00 49.53 93 SER A CA 1
ATOM 685 C C . SER A 1 93 ? -28.502 8.894 8.760 1.00 49.53 93 SER A C 1
ATOM 687 O O . SER A 1 93 ? -28.149 8.995 9.932 1.00 49.53 93 SER A O 1
ATOM 689 N N . SER A 1 94 ? -28.989 9.935 8.084 1.00 46.66 94 SER A N 1
ATOM 690 C CA . SER A 1 94 ? -29.634 11.041 8.788 1.00 46.66 94 SER A CA 1
ATOM 691 C C . SER A 1 94 ? -31.129 10.719 8.841 1.00 46.66 94 SER A C 1
ATOM 693 O O . SER A 1 94 ? -31.748 10.601 7.776 1.00 46.66 94 SER A O 1
ATOM 695 N N . PRO A 1 95 ? -31.738 10.517 10.023 1.00 45.81 95 PRO A N 1
ATOM 696 C CA . PRO A 1 95 ? -33.180 10.386 10.097 1.00 45.81 95 PRO A CA 1
ATOM 697 C C . PRO A 1 95 ? -33.774 11.748 9.736 1.00 45.81 95 PRO A C 1
ATOM 699 O O . PRO A 1 95 ? -33.698 12.700 10.510 1.00 45.81 95 PRO A O 1
ATOM 702 N N . ARG A 1 96 ? -34.362 11.856 8.539 1.00 51.34 96 ARG A N 1
ATOM 703 C CA . ARG A 1 96 ? -35.297 12.942 8.241 1.00 51.34 96 ARG A CA 1
ATOM 704 C C . ARG A 1 96 ? -36.457 12.797 9.220 1.00 51.34 96 ARG A C 1
ATOM 706 O O . ARG A 1 96 ? -37.314 11.936 9.042 1.00 51.34 96 ARG A O 1
ATOM 713 N N . THR A 1 97 ? -36.461 13.610 10.267 1.00 50.00 97 THR A N 1
ATOM 714 C CA . THR A 1 97 ? -37.640 13.840 11.092 1.00 50.00 97 THR A CA 1
ATOM 715 C C . THR A 1 97 ? -38.740 14.373 10.180 1.00 50.00 97 THR A C 1
ATOM 717 O O . THR A 1 97 ? -38.679 15.494 9.681 1.00 50.00 97 THR A O 1
ATOM 720 N N . ALA A 1 98 ? -39.732 13.531 9.904 1.00 52.03 98 ALA A N 1
ATOM 721 C CA . ALA A 1 98 ? -40.969 13.963 9.283 1.00 52.03 98 ALA A CA 1
ATOM 722 C C . ALA A 1 98 ? -41.760 14.756 10.331 1.00 52.03 98 ALA A C 1
ATOM 724 O O . ALA A 1 98 ? -42.319 14.184 11.264 1.00 52.03 98 ALA A O 1
ATOM 725 N N . THR A 1 99 ? -41.782 16.079 10.195 1.00 53.53 99 THR A N 1
ATOM 726 C CA . THR A 1 99 ? -42.789 16.917 10.850 1.00 53.53 99 THR A CA 1
ATOM 727 C C . THR A 1 99 ? -44.153 16.575 10.241 1.00 53.53 99 THR A C 1
ATOM 729 O O . THR A 1 99 ? -44.277 16.655 9.016 1.00 53.53 99 THR A O 1
ATOM 732 N N . PRO A 1 100 ? -45.183 16.202 11.022 1.00 48.72 100 PRO A N 1
ATOM 733 C CA . PRO A 1 100 ? -46.529 16.096 10.480 1.00 48.72 100 PRO A CA 1
ATOM 734 C C . PRO A 1 100 ? -47.072 17.506 10.203 1.00 48.72 100 PRO A C 1
ATOM 736 O O . PRO A 1 100 ? -46.976 18.400 11.045 1.00 48.72 100 PRO A O 1
ATOM 739 N N . ALA A 1 101 ? -47.587 17.706 8.990 1.00 49.38 101 ALA A N 1
ATOM 740 C CA . ALA A 1 101 ? -48.310 18.910 8.582 1.00 49.38 101 ALA A CA 1
ATOM 741 C C . ALA A 1 101 ? -49.664 19.015 9.330 1.00 49.38 101 ALA A C 1
ATOM 743 O O . ALA A 1 101 ? -50.163 17.975 9.770 1.00 49.38 101 ALA A O 1
ATOM 744 N N . PRO A 1 102 ? -50.217 20.235 9.509 1.00 64.69 102 PRO A N 1
ATOM 745 C CA . PRO A 1 102 ? -51.405 20.486 10.334 1.00 64.69 102 PRO A CA 1
ATOM 746 C C . PRO A 1 102 ? -52.695 19.860 9.794 1.00 64.69 102 PRO A C 1
ATOM 748 O O . PRO A 1 102 ? -52.808 19.689 8.557 1.00 64.69 102 PRO A O 1
#

Sequence (102 aa):
IESAADEDGTVHPAAGWTEVVISAVRPARVVDGLITGWHNPDASHLLLVESVAGEALTQVAYDEAVAHRYAWHEFGDAGLFLGVGGCRTCTSSSPRTATPAP

Foldseek 3Di:
DQQQADPVRDGDDDDDDDPDQDAPVHARRNDQKDKDFDDDPPDSVLRNLCSRQNPVVSVVVVVVCVVVVWAGDPPTDIDIGGGPDPDPPPPPPDPPPDDDDD

Nearest PDB structures (foldseek):
  1wdi-assembly1_A  TM=9.035E-01  e=2.186E-04  Thermus thermophilus
  1vky-assembly1_A  TM=9.106E-01  e=3.263E-04  Thermotoga maritima
  1vky-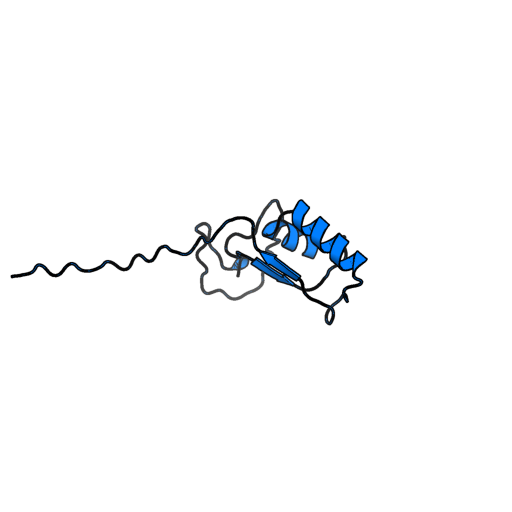assembly1_B  TM=9.099E-01  e=3.488E-04  Thermotoga maritima
  1yy3-assembly2_B  TM=9.118E-01  e=1.514E-03  Bacillus subtilis

Radius of gyration: 18.72 Å; Cα contacts (8 Å, |Δi|>4): 114; chains: 1; bounding box: 65×34×40 Å

Solvent-accessible surface area (backbone atoms only — not comparable to full-atom values): 6581 Å² total; per-residue (Å²): 106,70,85,35,37,52,96,89,48,52,74,51,96,77,88,84,86,80,88,78,70,48,20,85,93,41,48,62,77,68,64,61,55,48,79,43,60,51,71,61,86,89,38,72,63,46,39,39,50,26,33,40,40,34,60,72,54,45,51,53,54,50,53,49,37,60,76,70,62,58,47,57,51,102,83,33,43,72,49,80,41,63,29,87,67,72,87,86,80,78,77,80,83,68,84,78,78,77,77,82,77,135

Mean predicted aligned error: 8.77 Å